Protein AF-L1P2U3-F1 (afdb_monomer_lite)

Sequence (120 aa):
MNIETHYNQLIAYIESLDYSNVEQVINYASKEIFKYSAELSIMVMVNALIRAPEFLREKLSERVISYVYYEGSFTSYKYIKSKLIENNDNSNFYHKELFEYLLEVLEDKYKKFKVDLKSR

Structure (mmCIF, N/CA/C/O backbone):
data_AF-L1P2U3-F1
#
_entry.id   AF-L1P2U3-F1
#
loop_
_atom_site.group_PDB
_atom_site.id
_atom_site.type_symbol
_atom_site.label_atom_id
_atom_site.label_alt_id
_atom_site.label_comp_id
_atom_site.label_asym_id
_atom_site.label_entity_id
_atom_site.label_seq_id
_atom_site.pdbx_PDB_ins_code
_atom_site.Cartn_x
_atom_site.Cartn_y
_atom_site.Cartn_z
_atom_site.occupancy
_atom_site.B_iso_or_equiv
_atom_site.auth_seq_id
_atom_site.auth_comp_id
_atom_site.auth_asym_id
_atom_site.auth_atom_id
_atom_site.pdbx_PDB_model_num
ATOM 1 N N . MET A 1 1 ? 3.387 -23.507 15.015 1.00 68.31 1 MET A N 1
ATOM 2 C CA . MET A 1 1 ? 3.530 -22.254 14.243 1.00 68.31 1 MET A CA 1
ATOM 3 C C . MET A 1 1 ? 2.399 -21.329 14.660 1.00 68.31 1 MET A C 1
ATOM 5 O O . MET A 1 1 ? 1.259 -21.775 14.623 1.00 68.31 1 MET A O 1
ATOM 9 N N . ASN A 1 2 ? 2.691 -20.128 15.166 1.00 90.44 2 ASN A N 1
ATOM 10 C CA . ASN A 1 2 ? 1.645 -19.213 15.644 1.00 90.44 2 ASN A CA 1
ATOM 11 C C . ASN A 1 2 ? 1.070 -18.379 14.480 1.00 90.44 2 ASN A C 1
ATOM 13 O O . ASN A 1 2 ? 1.601 -18.397 13.366 1.00 90.44 2 ASN A O 1
ATOM 17 N N . ILE A 1 3 ? -0.043 -17.688 14.724 1.00 90.25 3 ILE A N 1
ATOM 18 C CA . ILE A 1 3 ? -0.738 -16.895 13.699 1.00 90.25 3 ILE A CA 1
ATOM 19 C C . ILE A 1 3 ? 0.122 -15.742 13.163 1.00 90.25 3 ILE A C 1
ATOM 21 O O . ILE A 1 3 ? 0.092 -15.449 11.974 1.00 90.25 3 ILE A O 1
ATOM 25 N N . GLU A 1 4 ? 0.964 -15.163 14.016 1.00 90.00 4 GLU A N 1
ATOM 26 C CA . GLU A 1 4 ? 1.911 -14.107 13.658 1.00 90.00 4 GLU A CA 1
ATOM 27 C C . GLU A 1 4 ? 2.957 -14.592 12.644 1.00 90.00 4 GLU A C 1
ATOM 29 O O . GLU A 1 4 ? 3.240 -13.910 11.664 1.00 90.00 4 GLU A O 1
ATOM 34 N N . THR A 1 5 ? 3.465 -15.817 12.812 1.00 92.75 5 THR A N 1
ATOM 35 C CA . THR A 1 5 ? 4.402 -16.425 11.855 1.00 92.75 5 THR A CA 1
ATOM 36 C C . THR A 1 5 ? 3.755 -16.581 10.479 1.00 92.75 5 THR A C 1
ATOM 38 O O . THR A 1 5 ? 4.378 -16.250 9.474 1.00 92.75 5 THR A O 1
ATOM 41 N N . HIS A 1 6 ? 2.500 -17.042 10.424 1.00 91.94 6 HIS A N 1
ATOM 42 C CA . HIS A 1 6 ? 1.773 -17.183 9.157 1.00 91.94 6 HIS A CA 1
ATOM 43 C C . HIS A 1 6 ? 1.526 -15.828 8.497 1.00 91.94 6 HIS A C 1
ATOM 45 O O . HIS A 1 6 ? 1.678 -15.700 7.286 1.00 91.94 6 HIS A O 1
ATOM 51 N N . TYR A 1 7 ? 1.169 -14.816 9.288 1.00 88.94 7 TYR A N 1
ATOM 52 C CA . TYR A 1 7 ? 0.974 -13.465 8.782 1.00 88.94 7 TYR A CA 1
ATOM 53 C C . TYR A 1 7 ? 2.267 -12.915 8.170 1.00 88.94 7 TYR A C 1
ATOM 55 O O . TYR A 1 7 ? 2.266 -12.483 7.022 1.00 88.94 7 TYR A O 1
ATOM 63 N N . ASN A 1 8 ? 3.396 -13.033 8.870 1.00 90.75 8 ASN A N 1
ATOM 64 C CA . ASN A 1 8 ? 4.688 -12.574 8.356 1.00 90.75 8 ASN A CA 1
ATOM 65 C C . ASN A 1 8 ? 5.121 -13.336 7.091 1.00 90.75 8 ASN A C 1
ATOM 67 O O . ASN A 1 8 ? 5.646 -12.729 6.160 1.00 90.75 8 ASN A O 1
ATOM 71 N N . GLN A 1 9 ? 4.862 -14.646 7.019 1.00 93.88 9 GLN A N 1
ATOM 72 C CA . GLN A 1 9 ? 5.095 -15.438 5.805 1.00 93.88 9 GLN A CA 1
ATOM 73 C C . GLN A 1 9 ? 4.223 -14.971 4.635 1.00 93.88 9 GLN A C 1
ATOM 75 O O . GLN A 1 9 ? 4.709 -14.894 3.509 1.00 93.88 9 GLN A O 1
ATOM 80 N N . LEU A 1 10 ? 2.957 -14.636 4.895 1.00 91.88 10 LEU A N 1
ATOM 81 C CA . LEU A 1 10 ? 2.058 -14.089 3.885 1.00 91.88 10 LEU A CA 1
ATOM 82 C C . LEU A 1 10 ? 2.572 -12.741 3.365 1.00 91.88 10 LEU A C 1
ATOM 84 O O . LEU A 1 10 ? 2.615 -12.550 2.153 1.00 91.88 10 LEU A O 1
ATOM 88 N N . ILE A 1 11 ? 3.010 -11.840 4.252 1.00 93.00 11 ILE A N 1
ATOM 89 C CA . ILE A 1 11 ? 3.593 -10.551 3.852 1.00 93.00 11 ILE A CA 1
ATOM 90 C C . ILE A 1 11 ? 4.833 -10.757 2.981 1.00 93.00 11 ILE A C 1
ATOM 92 O O . ILE A 1 11 ? 4.899 -10.210 1.882 1.00 93.00 11 ILE A O 1
ATOM 96 N N . ALA A 1 12 ? 5.770 -11.603 3.413 1.00 93.88 12 ALA A N 1
ATOM 97 C CA . ALA A 1 12 ? 6.968 -11.903 2.633 1.00 93.88 12 ALA A CA 1
ATOM 98 C C . ALA A 1 12 ? 6.630 -12.498 1.253 1.00 93.88 12 ALA A C 1
ATOM 100 O O . ALA A 1 12 ? 7.225 -12.115 0.246 1.00 93.88 12 ALA A O 1
ATOM 101 N N . TYR A 1 13 ? 5.643 -13.398 1.192 1.00 94.69 13 TYR A N 1
ATOM 102 C CA . TYR A 1 13 ? 5.155 -13.949 -0.070 1.00 94.69 13 TYR A CA 1
ATOM 103 C C . TYR A 1 13 ? 4.616 -12.853 -0.995 1.00 94.69 13 TYR A C 1
ATOM 105 O O . TYR A 1 13 ? 5.051 -12.763 -2.140 1.00 94.69 13 TYR A O 1
ATOM 113 N N . ILE A 1 14 ? 3.725 -11.989 -0.496 1.00 93.44 14 ILE A N 1
ATOM 114 C CA . ILE A 1 14 ? 3.144 -10.878 -1.264 1.00 93.44 14 ILE A CA 1
ATOM 115 C C . ILE A 1 14 ? 4.234 -9.961 -1.820 1.00 93.44 14 ILE A C 1
ATOM 117 O O . ILE A 1 14 ? 4.160 -9.561 -2.977 1.00 93.44 14 ILE A O 1
ATOM 121 N N . GLU A 1 15 ? 5.253 -9.644 -1.029 1.00 93.69 15 GLU A N 1
ATOM 122 C CA . GLU A 1 15 ? 6.357 -8.763 -1.431 1.00 93.69 15 GLU A CA 1
ATOM 123 C C . GLU A 1 15 ? 7.261 -9.379 -2.503 1.00 93.69 15 GLU A C 1
ATOM 125 O O . GLU A 1 15 ? 7.872 -8.654 -3.289 1.00 93.69 15 GLU A O 1
ATOM 130 N N . SER A 1 16 ? 7.321 -10.711 -2.562 1.00 93.19 16 SER A N 1
ATOM 131 C CA . SER A 1 16 ? 8.089 -11.455 -3.566 1.00 93.19 16 SER A CA 1
ATOM 132 C C . SER A 1 16 ? 7.364 -11.664 -4.899 1.00 93.19 16 SER A C 1
ATOM 134 O O . SER A 1 16 ? 7.968 -12.184 -5.838 1.00 93.19 16 SER A O 1
ATOM 136 N N . LEU A 1 17 ? 6.081 -11.294 -4.992 1.00 93.62 17 LEU A N 1
ATOM 137 C CA . LEU A 1 17 ? 5.309 -11.428 -6.227 1.00 93.62 17 LEU A CA 1
ATOM 138 C C . LEU A 1 17 ? 5.854 -10.517 -7.333 1.00 93.62 17 LEU A C 1
ATOM 140 O O . LEU A 1 17 ? 6.530 -9.519 -7.081 1.00 93.62 17 LEU A O 1
ATOM 144 N N . ASP A 1 18 ? 5.533 -10.858 -8.580 1.00 91.81 18 ASP A N 1
ATOM 145 C CA . ASP A 1 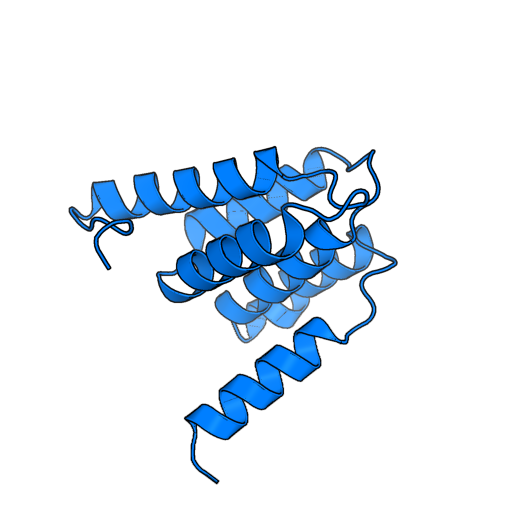18 ? 5.874 -10.015 -9.719 1.00 91.81 18 ASP A CA 1
ATOM 146 C C . ASP A 1 18 ? 4.899 -8.834 -9.839 1.00 91.81 18 ASP A C 1
ATOM 148 O O . ASP A 1 18 ? 3.688 -9.005 -9.991 1.00 91.81 18 ASP A O 1
ATOM 152 N N . TYR A 1 19 ? 5.463 -7.629 -9.803 1.00 92.81 19 TYR A N 1
ATOM 153 C CA . TYR A 1 19 ? 4.760 -6.354 -9.921 1.00 92.81 19 TYR A CA 1
ATOM 154 C C . TYR A 1 19 ? 5.122 -5.593 -11.203 1.00 92.81 19 TYR A C 1
ATOM 156 O O . TYR A 1 19 ? 4.825 -4.405 -11.319 1.00 92.81 19 TYR A O 1
ATOM 164 N N . SER A 1 20 ? 5.754 -6.262 -12.171 1.00 88.31 20 SER A N 1
ATOM 165 C CA . SER A 1 20 ? 6.190 -5.669 -13.440 1.00 88.31 20 SER A CA 1
ATOM 166 C C . SER A 1 20 ? 5.055 -4.975 -14.206 1.00 88.31 20 SER A C 1
ATOM 168 O O . SER A 1 20 ? 5.253 -3.899 -14.771 1.00 88.31 20 SER A O 1
ATOM 170 N N . ASN A 1 21 ? 3.842 -5.539 -14.183 1.00 93.75 21 ASN A N 1
ATOM 171 C CA . ASN A 1 21 ? 2.653 -4.934 -14.782 1.00 93.75 21 ASN A CA 1
ATOM 172 C C . ASN A 1 21 ? 1.781 -4.219 -13.739 1.00 93.75 21 ASN A C 1
ATOM 174 O O . ASN A 1 21 ? 0.735 -4.716 -13.316 1.00 93.75 21 ASN A O 1
ATOM 178 N N . VAL A 1 22 ? 2.205 -3.015 -13.358 1.00 94.31 22 VAL A N 1
ATOM 179 C CA . VAL A 1 22 ? 1.551 -2.166 -12.347 1.00 94.31 22 VAL A CA 1
ATOM 180 C C . VAL A 1 22 ? 0.053 -1.992 -12.599 1.00 94.31 22 VAL A C 1
ATOM 182 O O . VAL A 1 22 ? -0.754 -2.145 -11.685 1.00 94.31 22 VAL A O 1
ATOM 185 N N . GLU A 1 23 ? -0.344 -1.683 -13.837 1.00 94.88 23 GLU A N 1
ATOM 186 C CA . GLU A 1 23 ? -1.747 -1.437 -14.179 1.00 94.88 23 GLU A CA 1
ATOM 187 C C . GLU A 1 23 ? -2.594 -2.696 -13.982 1.00 94.88 23 GLU A C 1
ATOM 189 O O . GLU A 1 23 ? -3.667 -2.639 -13.374 1.00 94.88 23 GLU A O 1
ATOM 194 N N . GLN A 1 24 ? -2.119 -3.841 -14.472 1.00 95.25 24 GLN A N 1
ATOM 195 C CA . GLN A 1 24 ? -2.819 -5.108 -14.298 1.00 95.25 24 GLN A CA 1
ATOM 196 C C . GLN A 1 24 ? -2.907 -5.491 -12.820 1.00 95.25 24 GLN A C 1
ATOM 198 O O . GLN A 1 24 ? -3.976 -5.909 -12.374 1.00 95.25 24 GLN A O 1
ATOM 203 N N . VAL A 1 25 ? -1.835 -5.292 -12.051 1.00 96.69 25 VAL A N 1
ATOM 204 C CA . VAL A 1 25 ? -1.824 -5.595 -10.618 1.00 96.69 25 VAL A CA 1
ATOM 205 C C . VAL A 1 25 ? -2.792 -4.697 -9.851 1.00 96.69 25 VAL A C 1
ATOM 207 O O . VAL A 1 25 ? -3.609 -5.212 -9.094 1.00 96.69 25 VAL A O 1
ATOM 210 N N . ILE A 1 26 ? -2.787 -3.380 -10.076 1.00 96.25 26 ILE A N 1
ATOM 211 C CA . ILE A 1 26 ? -3.734 -2.462 -9.418 1.00 96.25 26 ILE A CA 1
ATOM 212 C C . ILE A 1 26 ? -5.181 -2.812 -9.799 1.00 96.25 26 ILE A C 1
ATOM 214 O O . ILE A 1 26 ? -6.070 -2.819 -8.943 1.00 96.25 26 ILE A O 1
ATOM 218 N N . ASN A 1 27 ? -5.441 -3.139 -11.069 1.00 95.50 27 ASN A N 1
ATOM 219 C CA . ASN A 1 27 ? -6.758 -3.591 -11.528 1.00 95.50 27 ASN A CA 1
ATOM 220 C C . ASN A 1 27 ? -7.194 -4.895 -10.846 1.00 95.50 27 ASN A C 1
ATOM 222 O O . ASN A 1 27 ? -8.350 -5.020 -10.446 1.00 95.50 27 ASN A O 1
ATOM 226 N N . TYR A 1 28 ? -6.284 -5.854 -10.706 1.00 95.81 28 TYR A N 1
ATOM 227 C CA . TYR A 1 28 ? -6.570 -7.127 -10.058 1.00 95.81 28 TYR A CA 1
ATOM 228 C C . TYR A 1 28 ? -6.781 -6.956 -8.551 1.00 95.81 28 TYR A C 1
ATOM 230 O O . TYR A 1 28 ? -7.750 -7.476 -8.006 1.00 95.81 28 TYR A O 1
ATOM 238 N N . ALA A 1 29 ? -5.939 -6.167 -7.881 1.00 96.81 29 ALA A N 1
ATOM 239 C CA . ALA A 1 29 ? -6.070 -5.876 -6.459 1.00 96.81 29 ALA A CA 1
ATOM 240 C C . ALA A 1 29 ? -7.426 -5.222 -6.149 1.00 96.81 29 ALA A C 1
ATOM 242 O O . ALA A 1 29 ? -8.186 -5.729 -5.328 1.00 96.81 29 ALA A O 1
ATOM 243 N N . SER A 1 30 ? -7.772 -4.166 -6.896 1.00 95.12 30 SER A N 1
ATOM 244 C CA . SER A 1 30 ? -9.020 -3.407 -6.713 1.00 95.12 30 SER A CA 1
ATOM 245 C C . SER A 1 30 ? -10.293 -4.221 -6.950 1.00 95.12 30 SER A C 1
ATOM 247 O O . SER A 1 30 ? -11.322 -3.928 -6.341 1.00 95.12 30 SER A O 1
ATOM 249 N N . LYS A 1 31 ? -10.252 -5.221 -7.837 1.00 94.25 31 LYS A N 1
ATOM 250 C CA . LYS A 1 31 ? -11.434 -6.005 -8.216 1.00 94.25 31 LYS A CA 1
ATOM 251 C C . LYS A 1 31 ? -11.504 -7.355 -7.533 1.00 94.25 31 LYS A C 1
ATOM 253 O O . LYS A 1 31 ? -12.560 -7.717 -7.038 1.00 94.25 31 LYS A O 1
ATOM 258 N N . GLU A 1 32 ? -10.417 -8.111 -7.545 1.00 96.81 32 GLU A N 1
ATOM 259 C CA . GLU A 1 32 ? -10.419 -9.516 -7.144 1.00 96.81 32 GLU A CA 1
ATOM 260 C C . GLU A 1 32 ? -9.959 -9.686 -5.701 1.00 96.81 32 GLU A C 1
ATOM 262 O O . GLU A 1 32 ? -10.662 -10.312 -4.915 1.00 96.81 32 GLU A O 1
ATOM 267 N N . ILE A 1 33 ? -8.841 -9.071 -5.313 1.00 96.00 33 ILE A N 1
ATOM 268 C CA . ILE A 1 33 ? -8.323 -9.186 -3.939 1.00 96.00 33 ILE A CA 1
ATOM 269 C C . ILE A 1 33 ? -9.229 -8.447 -2.953 1.00 96.00 33 ILE A C 1
ATOM 271 O O . ILE A 1 33 ? -9.536 -8.967 -1.880 1.00 96.00 33 ILE A O 1
ATOM 275 N N . PHE A 1 34 ? -9.707 -7.265 -3.342 1.00 96.19 34 PHE A N 1
ATOM 276 C CA . PHE A 1 34 ? -10.564 -6.425 -2.512 1.00 96.19 34 PHE A CA 1
ATOM 277 C C . PHE A 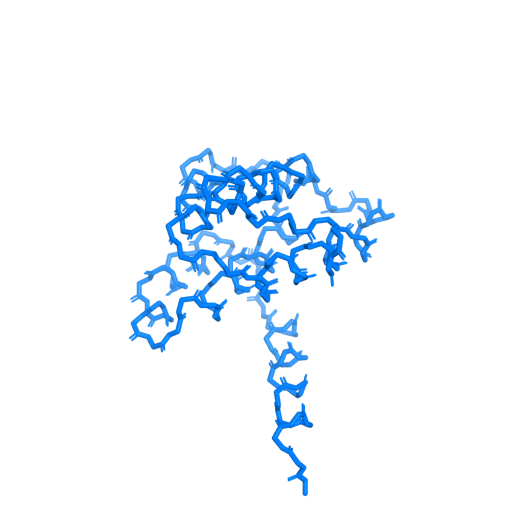1 34 ? -11.832 -7.135 -2.014 1.00 96.19 34 PHE A C 1
ATOM 279 O O . PHE A 1 34 ? -12.267 -6.886 -0.893 1.00 96.19 34 PHE A O 1
ATOM 286 N N . LYS A 1 35 ? -12.389 -8.071 -2.798 1.00 96.12 35 LYS A N 1
ATOM 287 C CA . LYS A 1 35 ? -13.554 -8.889 -2.404 1.00 96.12 35 LYS A CA 1
ATOM 288 C C . LYS A 1 35 ? -13.310 -9.707 -1.133 1.00 96.12 35 LYS A C 1
ATOM 290 O O . LYS A 1 35 ? -14.267 -10.073 -0.459 1.00 96.12 35 LYS A O 1
ATOM 295 N N . TYR A 1 36 ? -12.050 -10.021 -0.841 1.00 95.44 36 TYR A N 1
ATOM 296 C CA . TYR A 1 36 ? -11.653 -10.868 0.280 1.00 95.44 36 TYR A CA 1
ATOM 297 C C . TYR A 1 36 ? -10.993 -10.074 1.403 1.00 95.44 36 TYR A C 1
ATOM 299 O O . TYR A 1 36 ? -11.219 -10.369 2.574 1.00 95.44 36 TYR A O 1
ATOM 307 N N . SER A 1 37 ? -10.156 -9.090 1.065 1.00 94.81 37 SER A N 1
ATOM 308 C CA . SER A 1 37 ? -9.483 -8.253 2.056 1.00 94.81 37 SER A CA 1
ATOM 309 C C . SER A 1 37 ? -9.061 -6.915 1.461 1.00 94.81 37 SER A C 1
ATOM 311 O O . SER A 1 37 ? -8.234 -6.840 0.546 1.00 94.81 37 SER A O 1
ATOM 313 N N . ALA A 1 38 ? -9.604 -5.844 2.035 1.00 95.62 38 ALA A N 1
ATOM 314 C CA . ALA A 1 38 ? -9.235 -4.483 1.683 1.00 95.62 38 ALA A CA 1
ATOM 315 C C . ALA A 1 38 ? -7.776 -4.166 2.036 1.00 95.62 38 ALA A C 1
ATOM 317 O O . ALA A 1 38 ? -7.058 -3.553 1.249 1.00 95.62 38 ALA A O 1
ATOM 318 N N . GLU A 1 39 ? -7.316 -4.649 3.187 1.00 94.81 39 GLU A N 1
ATOM 319 C CA . GLU A 1 39 ? -5.944 -4.469 3.654 1.00 94.81 39 GLU A CA 1
ATOM 320 C C . GLU A 1 39 ? -4.937 -5.140 2.717 1.00 94.81 39 GLU A C 1
ATOM 322 O O . GLU A 1 39 ? -3.987 -4.500 2.269 1.00 94.81 39 GLU A O 1
ATOM 327 N N . LEU A 1 40 ? -5.203 -6.391 2.330 1.00 95.44 40 LEU A N 1
ATOM 328 C CA . LEU A 1 40 ? -4.369 -7.113 1.373 1.00 95.44 40 LEU A CA 1
ATOM 329 C C . LEU A 1 40 ? -4.354 -6.421 0.006 1.00 95.44 40 LEU A C 1
ATOM 331 O O . LEU A 1 40 ? -3.305 -6.299 -0.622 1.00 95.44 40 LEU A O 1
ATOM 335 N N . SER A 1 41 ? -5.513 -5.934 -0.443 1.00 97.31 41 SER A N 1
ATOM 336 C CA . SER A 1 41 ? -5.624 -5.162 -1.680 1.00 97.31 41 SER A CA 1
ATOM 337 C C . SER A 1 41 ? -4.729 -3.919 -1.643 1.00 97.31 41 SER A C 1
ATOM 339 O O . SER A 1 41 ? -3.986 -3.676 -2.594 1.00 97.31 41 SER A O 1
ATOM 341 N N . ILE A 1 42 ? -4.743 -3.161 -0.542 1.00 97.94 42 ILE A N 1
ATOM 342 C CA . ILE A 1 42 ? -3.882 -1.983 -0.369 1.00 97.94 42 ILE A CA 1
ATOM 343 C C . ILE A 1 42 ? -2.403 -2.387 -0.364 1.00 97.94 42 ILE A C 1
ATOM 345 O O . ILE A 1 42 ? -1.611 -1.752 -1.053 1.00 97.94 42 ILE A O 1
ATOM 349 N N . MET A 1 43 ? -2.016 -3.458 0.335 1.00 97.38 43 MET A N 1
ATOM 350 C CA . MET A 1 43 ? -0.622 -3.928 0.355 1.00 97.38 43 MET A CA 1
ATOM 351 C C . MET A 1 43 ? -0.112 -4.299 -1.043 1.00 97.38 43 MET A C 1
ATOM 353 O O . MET A 1 43 ? 0.998 -3.924 -1.418 1.00 97.38 43 MET A O 1
ATOM 357 N N . VAL A 1 44 ? -0.929 -4.983 -1.847 1.00 97.50 44 VAL A N 1
ATOM 358 C CA . VAL A 1 44 ? -0.590 -5.332 -3.237 1.00 97.50 44 VAL A CA 1
ATOM 359 C C . VAL A 1 44 ? -0.480 -4.078 -4.109 1.00 97.50 44 VAL A C 1
ATOM 361 O O . VAL A 1 44 ? 0.467 -3.953 -4.884 1.00 97.50 44 VAL A O 1
ATOM 364 N N . MET A 1 45 ? -1.393 -3.112 -3.962 1.00 97.56 45 MET A N 1
ATOM 365 C CA . MET A 1 45 ? -1.305 -1.828 -4.670 1.00 97.56 45 MET A CA 1
ATOM 366 C C . MET A 1 45 ? -0.039 -1.054 -4.298 1.00 97.56 45 MET A C 1
ATOM 368 O O . MET A 1 45 ? 0.630 -0.521 -5.176 1.00 97.56 45 MET A O 1
ATOM 372 N N . VAL A 1 46 ? 0.316 -1.024 -3.013 1.00 97.19 46 VAL A N 1
ATOM 373 C CA . VAL A 1 46 ? 1.533 -0.377 -2.513 1.00 97.19 46 VAL A CA 1
ATOM 374 C C . VAL A 1 46 ? 2.772 -1.010 -3.141 1.00 97.19 46 VAL A C 1
ATOM 376 O O . VAL A 1 46 ? 3.592 -0.291 -3.701 1.00 97.19 46 VAL A O 1
ATOM 379 N N . ASN A 1 47 ? 2.886 -2.341 -3.144 1.00 96.81 47 ASN A N 1
ATOM 380 C CA . ASN A 1 47 ? 4.015 -3.019 -3.790 1.00 96.81 47 ASN A CA 1
ATOM 381 C C . ASN A 1 47 ? 4.072 -2.764 -5.305 1.00 96.81 47 ASN A C 1
ATOM 383 O O . ASN A 1 47 ? 5.160 -2.578 -5.852 1.00 96.81 47 ASN A O 1
ATOM 387 N N . ALA A 1 48 ? 2.917 -2.668 -5.971 1.00 96.00 48 ALA A N 1
ATOM 388 C CA . ALA A 1 48 ? 2.857 -2.273 -7.376 1.00 96.00 48 ALA A CA 1
ATOM 389 C C . ALA A 1 48 ? 3.407 -0.855 -7.599 1.00 96.00 48 ALA A C 1
ATOM 391 O O . ALA A 1 48 ? 4.150 -0.634 -8.550 1.00 96.00 48 ALA A O 1
ATOM 392 N N . LEU A 1 49 ? 3.096 0.093 -6.707 1.00 95.12 49 LEU A N 1
ATOM 393 C CA . LEU A 1 49 ? 3.613 1.462 -6.783 1.00 95.12 49 LEU A CA 1
ATOM 394 C C . LEU A 1 49 ? 5.116 1.559 -6.485 1.00 95.12 49 LEU A C 1
ATOM 396 O O . LEU A 1 49 ? 5.790 2.375 -7.105 1.00 95.12 49 LEU A O 1
ATOM 400 N N . ILE A 1 50 ? 5.665 0.717 -5.598 1.00 94.62 50 ILE A N 1
ATOM 401 C CA . ILE A 1 50 ? 7.124 0.653 -5.356 1.00 94.62 50 ILE A CA 1
ATOM 402 C C . ILE A 1 50 ? 7.868 0.289 -6.645 1.00 94.62 50 ILE A C 1
ATOM 404 O O . ILE A 1 50 ? 8.948 0.808 -6.910 1.00 94.62 50 ILE A O 1
ATOM 408 N N . ARG A 1 51 ? 7.296 -0.621 -7.443 1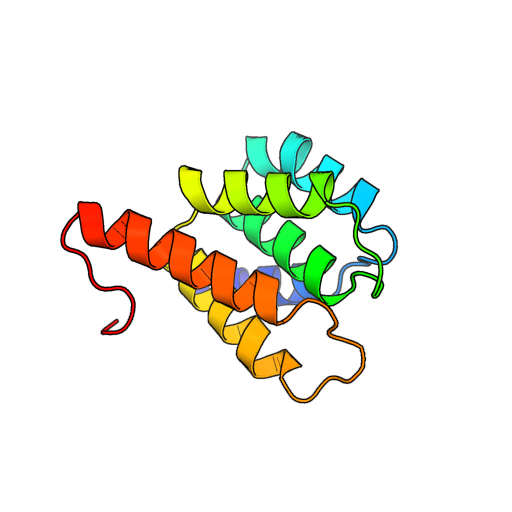.00 92.00 51 ARG A N 1
ATOM 409 C CA . ARG A 1 51 ? 7.869 -1.087 -8.714 1.00 92.00 51 ARG A CA 1
ATOM 410 C C . ARG A 1 51 ? 7.416 -0.268 -9.917 1.00 92.00 51 ARG A C 1
ATOM 412 O O . ARG A 1 51 ? 7.746 -0.630 -11.046 1.00 92.00 51 ARG A O 1
ATOM 419 N N . ALA A 1 52 ? 6.648 0.797 -9.699 1.00 92.69 52 ALA A N 1
ATOM 420 C CA . ALA A 1 52 ? 6.095 1.547 -10.804 1.00 92.69 52 ALA A CA 1
ATOM 421 C C . ALA A 1 52 ? 7.179 2.312 -11.570 1.00 92.69 52 ALA A C 1
ATOM 423 O O . ALA A 1 52 ? 8.096 2.859 -10.955 1.00 92.69 52 ALA A O 1
ATOM 424 N N . PRO A 1 53 ? 7.079 2.368 -12.911 1.00 91.06 53 PRO A N 1
ATOM 425 C CA . PRO A 1 53 ? 7.983 3.181 -13.708 1.00 91.06 53 PRO A CA 1
ATOM 426 C C . PRO A 1 53 ? 7.811 4.658 -13.345 1.00 91.06 53 PRO A C 1
ATOM 428 O O . PRO A 1 53 ? 6.762 5.056 -12.838 1.00 91.06 53 PRO A O 1
ATOM 431 N N . GLU A 1 54 ? 8.817 5.475 -13.655 1.00 89.06 54 GLU A N 1
ATOM 432 C CA . GLU A 1 54 ? 8.809 6.923 -13.405 1.00 89.06 54 GLU A CA 1
ATOM 433 C C . GLU A 1 54 ? 7.518 7.591 -13.896 1.00 89.06 54 GLU A C 1
ATOM 435 O O . GLU A 1 54 ? 6.878 8.348 -13.170 1.00 89.06 54 GLU A O 1
ATOM 440 N N . PHE A 1 55 ? 7.067 7.225 -15.098 1.00 87.25 55 PHE A N 1
ATOM 441 C CA . PHE A 1 55 ? 5.773 7.657 -15.605 1.00 87.25 55 PHE A CA 1
ATOM 442 C C . PHE A 1 55 ? 4.652 6.713 -15.157 1.00 87.25 55 PHE A C 1
ATOM 444 O O . PHE A 1 55 ? 4.415 5.660 -15.758 1.00 87.25 55 PHE A O 1
ATOM 451 N N . LEU A 1 56 ? 3.911 7.129 -14.132 1.00 87.75 56 LEU A N 1
ATOM 452 C CA . LEU A 1 56 ? 2.684 6.473 -13.694 1.00 87.75 56 LEU A CA 1
ATOM 453 C C . LEU A 1 56 ? 1.466 7.247 -14.200 1.00 87.75 56 LEU A C 1
ATOM 455 O O . LEU A 1 56 ? 1.376 8.464 -14.064 1.00 87.75 56 LEU A O 1
ATOM 459 N N . ARG A 1 57 ? 0.487 6.535 -14.765 1.00 87.38 57 ARG A N 1
ATOM 460 C CA . ARG A 1 57 ? -0.781 7.156 -15.167 1.00 87.38 57 ARG A CA 1
ATOM 461 C C . ARG A 1 57 ? -1.501 7.704 -13.934 1.00 87.38 57 ARG A C 1
ATOM 463 O O . ARG A 1 57 ? -1.784 6.939 -13.018 1.00 87.38 57 ARG A O 1
ATOM 470 N N . GLU A 1 58 ? -1.901 8.970 -13.979 1.00 85.38 58 GLU A N 1
ATOM 471 C CA . GLU A 1 58 ? -2.630 9.664 -12.902 1.00 85.38 58 GLU A CA 1
ATOM 472 C C . GLU A 1 58 ? -3.857 8.880 -12.403 1.00 85.38 58 GLU A C 1
ATOM 474 O O . GLU A 1 58 ? -4.043 8.674 -11.209 1.00 85.38 58 GLU A O 1
ATOM 479 N N . LYS A 1 59 ? -4.636 8.282 -13.313 1.00 89.62 59 LYS A N 1
ATOM 480 C CA . LYS A 1 59 ? -5.786 7.438 -12.936 1.00 89.62 59 LYS A CA 1
ATOM 481 C C . LYS A 1 59 ? -5.429 6.245 -12.038 1.00 89.62 59 LYS A C 1
ATOM 483 O O . LYS A 1 59 ? -6.297 5.730 -11.334 1.00 89.62 59 LYS A O 1
ATOM 488 N N . LEU A 1 60 ? -4.192 5.744 -12.102 1.00 92.12 60 LEU A N 1
ATOM 489 C CA . LEU A 1 60 ? -3.740 4.644 -11.249 1.00 92.12 60 LEU A CA 1
ATOM 490 C C . LEU A 1 60 ? -3.417 5.141 -9.841 1.00 92.12 60 LEU A C 1
ATOM 492 O O . LEU A 1 60 ? -3.851 4.502 -8.884 1.00 92.12 60 LEU A O 1
ATOM 496 N N . SER A 1 61 ? -2.725 6.277 -9.704 1.00 92.62 61 SER A N 1
ATOM 497 C CA . SER A 1 61 ? -2.445 6.871 -8.392 1.00 92.62 61 SER A CA 1
ATOM 498 C C . SER A 1 61 ? -3.735 7.311 -7.697 1.00 92.62 61 SER A C 1
ATOM 500 O O . SER A 1 61 ? -3.957 6.924 -6.552 1.00 92.62 61 SER A O 1
ATOM 502 N N . GLU A 1 62 ? -4.643 7.995 -8.401 1.00 94.00 62 GLU A N 1
ATOM 503 C CA . GLU A 1 62 ? -5.965 8.390 -7.882 1.00 94.00 62 GLU A CA 1
ATOM 504 C C . GLU A 1 62 ? -6.777 7.199 -7.362 1.00 94.00 62 GLU A C 1
ATOM 506 O O . GLU A 1 62 ? -7.442 7.272 -6.321 1.00 94.00 62 GLU A O 1
ATOM 511 N N . ARG A 1 63 ? -6.715 6.067 -8.075 1.00 94.50 63 ARG A N 1
ATOM 512 C CA . ARG A 1 63 ? -7.379 4.844 -7.635 1.00 94.50 63 ARG A CA 1
ATOM 513 C C . ARG A 1 63 ? -6.785 4.353 -6.320 1.00 94.50 63 ARG A C 1
ATOM 515 O O . ARG A 1 63 ? -7.553 4.089 -5.400 1.00 94.50 63 ARG A O 1
ATOM 522 N N . VAL A 1 64 ? -5.461 4.234 -6.211 1.00 96.62 64 VAL A N 1
ATOM 523 C CA . VAL A 1 64 ? -4.826 3.769 -4.964 1.00 96.62 64 VAL A CA 1
ATOM 524 C C . VAL A 1 64 ? -5.145 4.715 -3.805 1.00 96.62 64 VAL A C 1
ATOM 526 O O . VAL A 1 64 ? -5.545 4.246 -2.742 1.00 96.62 64 VAL A O 1
ATOM 529 N N . ILE A 1 65 ? -5.077 6.030 -4.034 1.00 96.81 65 ILE A N 1
ATOM 530 C CA . ILE A 1 65 ? -5.475 7.059 -3.062 1.00 96.81 65 ILE A CA 1
ATOM 531 C C . ILE A 1 65 ? -6.907 6.821 -2.575 1.00 96.81 65 ILE A C 1
ATOM 533 O O . ILE A 1 65 ? -7.157 6.833 -1.372 1.00 96.81 65 ILE A O 1
ATOM 537 N N . SER A 1 66 ? -7.844 6.550 -3.487 1.00 96.31 66 SER A N 1
ATOM 538 C CA . SER A 1 66 ? -9.246 6.298 -3.134 1.00 96.31 66 SER A CA 1
ATOM 539 C C . SER A 1 66 ? -9.395 5.079 -2.219 1.00 96.31 66 SER A C 1
ATOM 541 O O . SER A 1 66 ? -10.078 5.157 -1.198 1.00 96.31 66 SER A O 1
ATOM 543 N N . TYR A 1 67 ? -8.724 3.966 -2.533 1.00 97.12 67 TYR A N 1
ATOM 544 C CA . TYR A 1 67 ? -8.749 2.774 -1.676 1.00 97.12 67 TYR A CA 1
ATOM 545 C C . TYR A 1 67 ? -8.138 3.051 -0.302 1.00 97.12 67 TYR A C 1
ATOM 547 O O . TYR A 1 67 ? -8.718 2.678 0.714 1.00 97.12 67 TYR A O 1
ATOM 555 N N . VAL A 1 68 ? -7.006 3.753 -0.248 1.00 97.56 68 VAL A N 1
ATOM 556 C CA . VAL A 1 68 ? -6.368 4.125 1.020 1.00 97.56 68 VAL A CA 1
ATOM 557 C C . VAL A 1 68 ? -7.272 5.041 1.850 1.00 97.56 68 VAL A C 1
ATOM 559 O O . VAL A 1 68 ? -7.448 4.804 3.045 1.00 97.56 68 VAL A O 1
ATOM 562 N N . TYR A 1 69 ? -7.922 6.029 1.236 1.00 96.62 69 TYR A N 1
ATOM 563 C CA . TYR A 1 69 ? -8.843 6.925 1.932 1.00 96.62 69 TYR A CA 1
ATOM 564 C C . TYR A 1 69 ? -10.024 6.171 2.553 1.00 96.62 69 TYR A C 1
ATOM 566 O O . TYR A 1 69 ? -10.279 6.290 3.753 1.00 96.62 69 TYR A O 1
ATOM 574 N N . TYR A 1 70 ? -10.740 5.362 1.771 1.00 95.06 70 TYR A N 1
ATOM 575 C CA . TYR A 1 70 ? -11.950 4.700 2.265 1.00 95.06 70 TYR A CA 1
ATOM 576 C C . TYR A 1 70 ? -11.632 3.522 3.185 1.00 95.06 70 TYR A C 1
ATOM 578 O O . TYR A 1 70 ? -12.188 3.420 4.279 1.00 95.06 70 TYR A O 1
ATOM 586 N N . GLU A 1 71 ? -10.644 2.711 2.826 1.00 96.69 71 GLU A N 1
ATOM 587 C CA . GLU A 1 71 ? -10.456 1.375 3.402 1.00 96.69 71 GLU A CA 1
ATOM 588 C C . GLU A 1 71 ? -9.166 1.237 4.210 1.00 96.69 71 GLU A C 1
ATOM 590 O O . GLU A 1 71 ? -8.978 0.268 4.943 1.00 96.69 71 GLU A O 1
ATOM 595 N N . GLY A 1 72 ? -8.276 2.224 4.118 1.00 96.56 72 GLY A N 1
ATOM 596 C CA . GLY A 1 72 ? -7.017 2.208 4.840 1.00 96.56 72 GLY A CA 1
ATOM 597 C C . GLY A 1 72 ? -7.210 2.149 6.356 1.00 96.56 72 GLY A C 1
ATOM 598 O O . GLY A 1 72 ? -8.069 2.829 6.933 1.00 96.56 72 GLY A O 1
ATOM 599 N N . SER A 1 73 ? -6.383 1.314 6.975 1.00 95.00 73 SER A N 1
ATOM 600 C CA . SER A 1 73 ? -6.352 0.973 8.388 1.00 95.00 73 SER A CA 1
ATOM 601 C C . SER A 1 73 ? -5.057 1.470 9.048 1.00 95.00 73 SER A C 1
ATOM 603 O O . SER A 1 73 ? -4.125 1.958 8.400 1.00 95.00 73 SER A O 1
ATOM 605 N N . PHE A 1 74 ? -4.953 1.289 10.365 1.00 94.12 74 PHE A N 1
ATOM 606 C CA . PHE A 1 74 ? -3.694 1.498 11.082 1.00 94.12 74 PHE A CA 1
ATOM 607 C C . PHE A 1 74 ? -2.569 0.568 10.597 1.00 94.12 74 PHE A C 1
ATOM 609 O O . PHE A 1 74 ? -1.409 0.969 10.512 1.00 94.12 74 PHE A O 1
ATOM 616 N N . THR A 1 75 ? -2.904 -0.671 10.251 1.00 93.31 75 THR A N 1
ATOM 617 C CA . THR A 1 75 ? -1.940 -1.639 9.725 1.00 93.31 75 THR A CA 1
ATOM 618 C C . THR A 1 75 ? -1.462 -1.224 8.337 1.00 93.31 75 THR A C 1
ATOM 620 O O . THR A 1 75 ? -0.257 -1.242 8.096 1.00 93.31 75 THR A O 1
ATOM 623 N N . SER A 1 76 ? -2.351 -0.761 7.445 1.00 95.88 76 SER A N 1
ATOM 624 C CA . SER A 1 76 ? -1.912 -0.240 6.144 1.00 95.88 76 SER A CA 1
ATOM 625 C C . SER A 1 76 ? -1.052 1.015 6.294 1.00 95.88 76 SER A C 1
ATOM 627 O O . SER A 1 76 ? -0.075 1.156 5.570 1.00 95.88 76 SER A O 1
ATOM 629 N N . TYR A 1 77 ? -1.350 1.890 7.265 1.00 97.50 77 TYR A N 1
ATOM 630 C CA . TYR A 1 77 ? -0.491 3.035 7.589 1.00 97.50 77 TYR A CA 1
ATOM 631 C C . TYR A 1 77 ? 0.924 2.583 7.977 1.00 97.50 77 TYR A C 1
ATOM 633 O O . TYR A 1 77 ? 1.906 3.040 7.391 1.00 97.50 77 TYR A O 1
ATOM 641 N N . LYS A 1 78 ? 1.039 1.631 8.916 1.00 96.19 78 LYS A N 1
ATOM 642 C CA . LYS A 1 78 ? 2.336 1.065 9.322 1.00 96.19 78 LYS A CA 1
ATOM 643 C C . LYS A 1 78 ? 3.069 0.423 8.148 1.00 96.19 78 LYS A C 1
ATOM 645 O O . LYS A 1 78 ? 4.271 0.625 8.005 1.00 96.19 78 LYS A O 1
ATOM 650 N N . TYR A 1 79 ? 2.343 -0.290 7.294 1.00 97.06 79 TYR A N 1
ATOM 651 C CA . TYR A 1 79 ? 2.912 -0.931 6.117 1.00 97.06 79 TYR A CA 1
ATOM 652 C C . TYR A 1 79 ? 3.464 0.080 5.106 1.00 97.06 79 TYR A C 1
ATOM 654 O O . TYR A 1 79 ? 4.632 -0.003 4.737 1.00 97.06 79 TYR A O 1
ATOM 662 N N . ILE A 1 80 ? 2.663 1.077 4.711 1.00 97.69 80 ILE A N 1
ATOM 663 C CA . ILE A 1 80 ? 3.073 2.141 3.778 1.00 97.69 80 ILE A CA 1
ATOM 664 C C . ILE A 1 80 ? 4.291 2.883 4.330 1.00 97.69 80 ILE A C 1
ATOM 666 O O . ILE A 1 80 ? 5.264 3.089 3.608 1.00 97.69 80 ILE A O 1
ATOM 670 N N . LYS A 1 81 ? 4.275 3.224 5.624 1.00 97.62 81 LYS A N 1
ATOM 671 C CA . LYS A 1 81 ? 5.393 3.901 6.288 1.00 97.62 81 LYS A CA 1
ATOM 672 C C . LYS A 1 81 ? 6.665 3.053 6.279 1.00 97.62 81 LYS A C 1
ATOM 674 O O . LYS A 1 81 ? 7.732 3.584 5.988 1.00 97.62 81 LYS A O 1
ATOM 679 N N . SER A 1 82 ? 6.560 1.750 6.558 1.00 96.75 82 SER A N 1
ATOM 680 C CA . SER A 1 82 ? 7.699 0.824 6.471 1.00 96.75 82 SER A CA 1
ATOM 681 C C . SER A 1 82 ? 8.274 0.812 5.059 1.00 96.75 82 SER A C 1
ATOM 683 O O . SER A 1 82 ? 9.468 1.023 4.877 1.00 96.75 82 SER A O 1
ATOM 685 N N . LYS A 1 83 ? 7.416 0.676 4.040 1.00 96.94 83 LYS A N 1
ATOM 686 C CA . LYS A 1 83 ? 7.849 0.626 2.639 1.00 96.94 83 LYS A CA 1
ATOM 687 C C . LYS A 1 83 ? 8.450 1.926 2.129 1.00 96.94 83 LYS A C 1
ATOM 689 O O . LYS A 1 83 ? 9.406 1.867 1.360 1.00 96.94 83 LYS A O 1
ATOM 694 N N . LEU A 1 84 ? 7.952 3.068 2.594 1.00 96.94 84 LEU A N 1
ATOM 695 C CA . LEU A 1 84 ? 8.556 4.372 2.335 1.00 96.94 84 LEU A CA 1
ATOM 696 C C . LEU A 1 84 ? 9.987 4.446 2.895 1.00 96.94 84 LEU A C 1
ATOM 698 O O . LEU A 1 84 ? 10.894 4.874 2.189 1.00 96.94 84 LEU A O 1
ATOM 702 N N . ILE A 1 85 ? 10.200 3.991 4.135 1.00 96.38 85 ILE A N 1
ATOM 703 C CA . ILE A 1 85 ? 11.525 3.98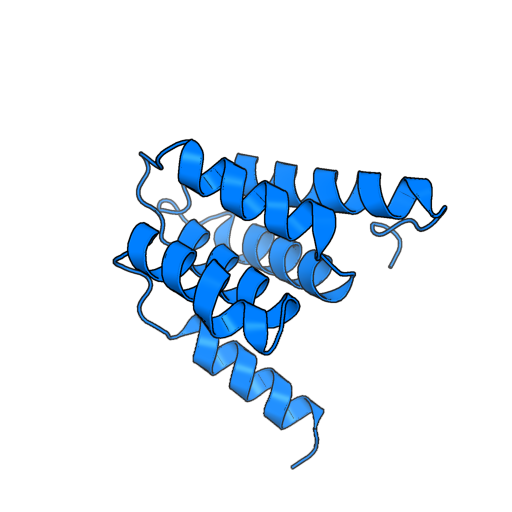8 4.776 1.00 96.38 85 ILE A CA 1
ATOM 704 C C . ILE A 1 85 ? 12.471 3.005 4.074 1.00 96.38 85 ILE A C 1
ATOM 706 O O . ILE A 1 85 ? 13.587 3.375 3.725 1.00 96.38 85 ILE A O 1
ATOM 710 N N . GLU A 1 86 ? 12.019 1.775 3.825 1.00 95.69 86 GLU A N 1
ATOM 711 C CA . GLU A 1 86 ? 12.807 0.714 3.179 1.00 95.69 86 GLU A CA 1
ATOM 712 C C . GLU A 1 86 ? 13.283 1.091 1.768 1.00 95.69 86 GLU A C 1
ATOM 714 O O . GLU A 1 86 ? 14.335 0.630 1.333 1.00 95.69 86 GLU A O 1
ATOM 719 N N . ASN A 1 87 ? 12.523 1.923 1.050 1.00 95.25 87 ASN A N 1
ATOM 720 C CA . ASN A 1 87 ? 12.840 2.334 -0.320 1.00 95.25 87 ASN A CA 1
ATOM 721 C C . ASN A 1 87 ? 13.410 3.754 -0.420 1.00 95.25 87 ASN A C 1
ATOM 723 O O . ASN A 1 87 ? 13.614 4.235 -1.531 1.00 95.25 87 ASN A O 1
ATOM 727 N N . ASN A 1 88 ? 13.694 4.428 0.698 1.00 90.88 88 ASN A N 1
ATOM 728 C CA . ASN A 1 88 ? 14.132 5.825 0.674 1.00 90.88 88 ASN A CA 1
ATOM 729 C C . ASN A 1 88 ? 15.445 6.040 -0.103 1.00 90.88 88 ASN A C 1
ATOM 731 O O . ASN A 1 88 ? 15.609 7.075 -0.742 1.00 90.88 88 ASN A O 1
ATOM 735 N N . ASP A 1 89 ? 16.340 5.050 -0.082 1.00 91.12 89 ASP A N 1
ATOM 736 C CA . ASP A 1 89 ? 17.634 5.098 -0.776 1.00 91.12 89 ASP A CA 1
ATOM 737 C C . ASP A 1 89 ? 17.609 4.361 -2.133 1.00 91.12 89 ASP A C 1
ATOM 739 O O . ASP A 1 89 ? 18.636 4.207 -2.796 1.00 91.12 89 ASP A O 1
ATOM 743 N N . ASN A 1 90 ? 16.439 3.875 -2.565 1.00 91.44 90 ASN A N 1
ATOM 744 C CA . ASN A 1 90 ? 16.277 3.150 -3.821 1.00 91.44 90 ASN A CA 1
ATOM 745 C C . ASN A 1 90 ? 16.094 4.132 -4.989 1.00 91.44 90 ASN A C 1
ATOM 747 O O . ASN A 1 90 ? 15.048 4.762 -5.126 1.00 91.44 90 ASN A O 1
ATOM 751 N N . SER A 1 91 ? 17.075 4.201 -5.893 1.00 88.31 91 SER A N 1
ATOM 752 C CA . SER A 1 91 ? 17.031 5.084 -7.070 1.00 88.31 91 SER A CA 1
ATOM 753 C C . SER A 1 91 ? 15.885 4.788 -8.045 1.00 88.31 91 SER A C 1
ATOM 755 O O . SER A 1 91 ? 15.568 5.629 -8.878 1.00 88.31 91 SER A O 1
ATOM 757 N N . ASN A 1 92 ? 15.279 3.600 -7.961 1.00 87.19 92 ASN A N 1
ATOM 758 C CA . ASN A 1 92 ? 14.149 3.191 -8.797 1.00 87.19 92 ASN A CA 1
ATOM 759 C C . ASN A 1 92 ? 12.791 3.414 -8.108 1.00 87.19 92 ASN A C 1
ATOM 761 O O . ASN A 1 92 ? 11.765 2.967 -8.616 1.00 87.19 92 ASN A O 1
ATOM 765 N N . PHE A 1 93 ? 12.771 4.062 -6.939 1.00 92.38 93 PHE A N 1
ATOM 766 C CA . PHE A 1 93 ? 11.548 4.411 -6.226 1.00 92.38 93 PHE A CA 1
ATOM 767 C C . PHE A 1 93 ? 11.096 5.831 -6.593 1.00 92.38 93 PHE A C 1
ATOM 769 O O . PHE A 1 93 ? 11.360 6.803 -5.889 1.00 92.38 93 PHE A O 1
ATOM 776 N N . TYR A 1 94 ? 10.408 5.947 -7.729 1.00 90.44 94 TYR A N 1
ATOM 777 C CA . TYR A 1 94 ? 10.050 7.243 -8.321 1.00 90.44 94 TYR A CA 1
ATOM 778 C C . TYR A 1 94 ? 8.874 7.957 -7.640 1.00 90.44 94 TYR A C 1
ATOM 780 O O . TYR A 1 94 ? 8.721 9.165 -7.780 1.00 90.44 94 TYR A O 1
ATOM 788 N N . HIS A 1 95 ? 8.043 7.229 -6.889 1.00 92.25 95 HIS A N 1
ATOM 789 C CA . HIS A 1 95 ? 6.757 7.725 -6.378 1.00 92.25 95 HIS A CA 1
ATOM 790 C C . HIS A 1 95 ? 6.782 8.011 -4.876 1.00 92.25 95 HIS A C 1
ATOM 792 O O . HIS A 1 95 ? 5.791 7.796 -4.181 1.00 92.25 95 HIS A O 1
ATOM 798 N N . LYS A 1 96 ? 7.915 8.488 -4.355 1.00 94.00 96 LYS A N 1
ATOM 799 C CA . LYS A 1 96 ? 8.074 8.799 -2.927 1.00 94.00 96 LYS A CA 1
ATOM 800 C C . LYS A 1 96 ? 7.005 9.770 -2.413 1.00 94.00 96 LYS A C 1
ATOM 802 O O . LYS A 1 96 ? 6.360 9.483 -1.408 1.00 94.00 96 LYS A O 1
ATOM 807 N N . GLU A 1 97 ? 6.776 10.861 -3.139 1.00 94.00 97 GLU A N 1
ATOM 808 C CA . GLU A 1 97 ? 5.785 11.887 -2.779 1.00 94.00 97 GLU A CA 1
ATOM 809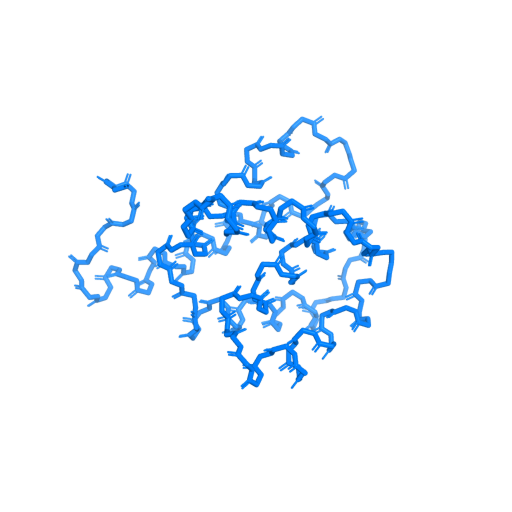 C C . GLU A 1 97 ? 4.363 11.311 -2.708 1.00 94.00 97 GLU A C 1
ATOM 811 O O . GLU A 1 97 ? 3.574 11.678 -1.840 1.00 94.00 97 GLU A O 1
ATOM 816 N N . LEU A 1 98 ? 4.040 10.336 -3.567 1.00 95.69 98 LEU A N 1
ATOM 817 C CA . LEU A 1 98 ? 2.756 9.643 -3.510 1.00 95.69 98 LEU A CA 1
ATOM 818 C C . LEU A 1 98 ? 2.607 8.868 -2.196 1.00 95.69 98 LEU A C 1
ATOM 820 O O . LEU A 1 98 ? 1.532 8.878 -1.612 1.00 95.69 98 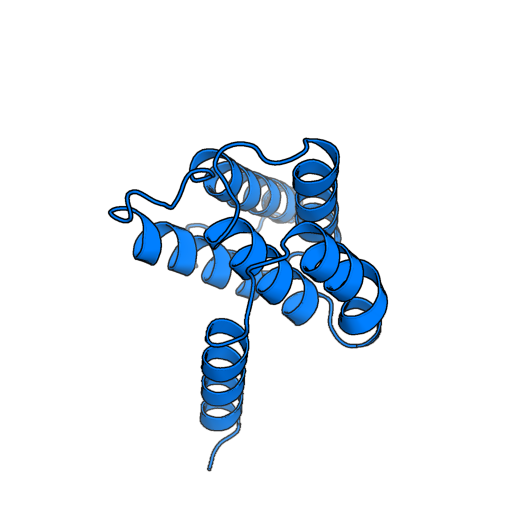LEU A O 1
ATOM 824 N N . PHE A 1 99 ? 3.660 8.214 -1.703 1.00 97.56 99 PHE A N 1
ATOM 825 C CA . PHE A 1 99 ? 3.604 7.481 -0.432 1.00 97.56 99 PHE A CA 1
ATOM 826 C C . PHE A 1 99 ? 3.442 8.418 0.759 1.00 97.56 99 PHE A C 1
ATOM 828 O O . PHE A 1 99 ? 2.662 8.116 1.660 1.00 97.56 99 PHE A O 1
ATOM 835 N N . GLU A 1 100 ? 4.142 9.552 0.752 1.00 97.25 100 GLU A N 1
ATOM 836 C CA . GLU A 1 100 ? 3.963 10.609 1.750 1.00 97.25 100 GLU A CA 1
ATOM 837 C C . GLU A 1 100 ? 2.508 11.096 1.748 1.00 97.25 100 GLU A C 1
ATOM 839 O O . GLU A 1 100 ? 1.859 11.097 2.794 1.00 97.25 100 GLU A O 1
ATOM 844 N N . TYR A 1 101 ? 1.940 11.341 0.565 1.00 97.56 101 TYR A N 1
ATOM 845 C CA . TYR A 1 101 ? 0.535 11.711 0.423 1.00 97.56 101 TYR A CA 1
ATOM 846 C C . TYR A 1 101 ? -0.438 10.618 0.904 1.00 97.56 101 TYR A C 1
ATOM 848 O O . TYR A 1 101 ? -1.426 10.914 1.573 1.00 97.56 101 TYR A O 1
ATOM 856 N N . LEU A 1 102 ? -0.171 9.334 0.633 1.00 97.94 102 LEU A N 1
ATOM 857 C CA . LEU A 1 102 ? -0.997 8.232 1.150 1.00 97.94 102 LEU A CA 1
ATOM 858 C C . LEU A 1 102 ? -1.008 8.187 2.689 1.00 97.94 102 LEU A C 1
ATOM 860 O O . LEU A 1 102 ? -2.035 7.853 3.287 1.00 97.94 102 LEU A O 1
ATOM 864 N N . LEU A 1 103 ? 0.115 8.516 3.335 1.00 98.00 103 LEU A N 1
ATOM 865 C CA . LEU A 1 103 ? 0.187 8.622 4.793 1.00 98.00 103 LEU A CA 1
ATOM 866 C C . LEU A 1 103 ? -0.622 9.819 5.297 1.00 98.00 103 LEU A C 1
ATOM 868 O O . LEU A 1 103 ? -1.420 9.645 6.215 1.00 98.00 103 LEU A O 1
ATOM 872 N N . GLU A 1 104 ? -0.497 10.986 4.666 1.00 97.62 104 GLU A N 1
ATOM 873 C CA . GLU A 1 104 ? -1.291 12.177 5.003 1.00 97.62 104 GLU A CA 1
ATOM 874 C C . GLU A 1 104 ? -2.797 11.915 4.885 1.00 97.62 104 GLU A C 1
ATOM 876 O O . GLU A 1 104 ? -3.567 12.246 5.785 1.00 97.62 104 GLU A O 1
ATOM 881 N N . VAL A 1 105 ? -3.221 11.224 3.824 1.00 96.69 105 VAL A N 1
ATOM 882 C CA . VAL A 1 105 ? -4.614 10.803 3.612 1.00 96.69 105 VAL A CA 1
ATOM 883 C C . VAL A 1 105 ? -5.136 9.971 4.790 1.00 96.69 105 VAL A C 1
ATOM 885 O O . VAL A 1 105 ? -6.259 10.183 5.262 1.00 96.69 105 VAL A O 1
ATOM 888 N N . LEU A 1 106 ? -4.331 9.028 5.287 1.00 97.00 106 LEU A N 1
ATOM 889 C CA . LEU A 1 106 ? -4.679 8.206 6.448 1.00 97.00 106 LEU A CA 1
ATOM 890 C C . LEU A 1 106 ? -4.685 9.020 7.741 1.00 97.00 106 LEU A C 1
ATOM 892 O O . LEU A 1 106 ? -5.596 8.879 8.557 1.00 97.00 106 LEU A O 1
ATOM 896 N N . GLU A 1 107 ? -3.700 9.887 7.931 1.00 96.75 107 GLU A N 1
ATOM 897 C CA . GLU A 1 107 ? -3.611 10.768 9.092 1.00 96.75 107 GLU A CA 1
ATOM 898 C C . GLU A 1 107 ? -4.833 11.683 9.185 1.00 96.75 107 GLU A C 1
ATOM 900 O O . GLU A 1 107 ? -5.482 11.733 10.230 1.00 96.75 107 GLU A O 1
ATOM 905 N N . ASP A 1 108 ? -5.221 12.329 8.087 1.00 95.81 108 ASP A N 1
ATOM 906 C CA . ASP A 1 108 ? -6.392 13.200 8.029 1.00 95.81 108 ASP A CA 1
ATOM 907 C C . ASP A 1 108 ? -7.698 12.434 8.243 1.00 95.81 108 ASP A C 1
ATOM 909 O O . ASP A 1 108 ? -8.597 12.912 8.948 1.00 95.81 108 ASP A O 1
ATOM 913 N N . LYS A 1 109 ? -7.810 11.222 7.687 1.00 94.69 109 LYS A N 1
ATOM 914 C CA . LYS A 1 109 ? -8.941 10.324 7.949 1.00 94.69 109 LYS A CA 1
ATOM 915 C C . LYS A 1 109 ? -9.074 10.047 9.444 1.00 94.69 109 LYS A C 1
ATOM 917 O O . LYS A 1 109 ? -10.149 10.242 10.005 1.00 94.69 109 LYS A O 1
ATOM 922 N N . TYR A 1 110 ? -8.001 9.610 10.098 1.00 94.75 110 TYR A N 1
ATOM 923 C CA . TYR A 1 110 ? -8.029 9.210 11.507 1.00 94.75 110 TYR A CA 1
ATOM 924 C C . TYR A 1 110 ? -8.112 10.397 12.473 1.00 94.75 110 TYR A C 1
ATOM 926 O O . TYR A 1 110 ? -8.772 10.303 13.514 1.00 94.75 110 TYR A O 1
ATOM 934 N N . LYS A 1 111 ? -7.577 11.558 12.088 1.00 94.69 111 LYS A N 1
ATOM 935 C CA . LYS A 1 111 ? -7.716 12.815 12.829 1.00 94.69 111 LYS A CA 1
ATOM 936 C C . LYS A 1 111 ? -9.176 13.240 12.978 1.00 94.69 111 LYS A C 1
ATOM 938 O O . LYS A 1 111 ? -9.556 13.709 14.051 1.00 94.69 111 LYS A O 1
ATOM 943 N N . LYS A 1 112 ? -10.029 13.006 11.968 1.00 92.62 112 LYS A N 1
ATOM 944 C CA . LYS A 1 112 ? -11.491 13.227 12.073 1.00 92.62 112 LYS A CA 1
ATOM 945 C C . LYS A 1 112 ? -12.131 12.395 13.189 1.00 92.62 112 LYS A C 1
ATOM 947 O O . LYS A 1 112 ? -13.111 12.825 13.789 1.00 92.62 112 LYS A O 1
ATOM 952 N N . PHE A 1 113 ? -11.539 11.247 13.514 1.00 92.06 113 PHE A N 1
ATOM 953 C CA . PHE A 1 113 ? -11.949 10.370 14.611 1.00 92.06 113 PHE A CA 1
ATOM 954 C C . PHE A 1 113 ? -11.176 10.624 15.917 1.00 92.06 113 PHE A C 1
ATOM 956 O O . PHE A 1 113 ? -11.284 9.832 16.850 1.00 92.06 113 PHE A O 1
ATOM 963 N N . LYS A 1 114 ? -10.416 11.728 16.012 1.00 93.12 114 LYS A N 1
ATOM 964 C CA . LYS A 1 114 ? -9.553 12.076 17.159 1.00 93.12 114 LYS A CA 1
ATOM 965 C C . LYS A 1 114 ? -8.486 11.016 17.467 1.00 93.12 114 LYS A C 1
ATOM 967 O O . LYS A 1 114 ? -8.069 10.869 18.614 1.00 93.12 114 LYS A O 1
ATOM 972 N N . VAL A 1 115 ? -8.045 10.283 16.447 1.00 92.38 115 VAL A N 1
ATOM 973 C CA . VAL A 1 115 ? -6.949 9.317 16.546 1.00 92.38 115 VAL A CA 1
ATOM 974 C C . VAL A 1 115 ? -5.719 9.907 15.871 1.00 92.38 115 VAL A C 1
ATOM 976 O O . VAL A 1 115 ? -5.777 10.304 14.711 1.00 92.38 115 VAL A O 1
ATOM 979 N N . ASP A 1 116 ? -4.605 9.939 16.596 1.00 91.62 116 ASP A N 1
ATOM 980 C CA . ASP A 1 116 ? -3.301 10.295 16.046 1.00 91.62 116 ASP A CA 1
ATOM 981 C C . ASP A 1 116 ? -2.526 9.021 15.681 1.00 91.62 116 ASP A C 1
ATOM 983 O O . ASP A 1 116 ? -2.245 8.181 16.539 1.00 91.62 116 ASP A O 1
ATOM 987 N N . LEU A 1 117 ? -2.216 8.866 14.391 1.00 90.62 117 LEU A N 1
ATOM 988 C CA . LEU A 1 117 ? -1.454 7.726 13.880 1.00 90.62 117 LEU A CA 1
ATOM 989 C C . LEU A 1 117 ? 0.061 7.897 14.047 1.00 90.62 117 LEU A C 1
ATOM 991 O O . LEU A 1 117 ? 0.785 6.910 13.955 1.00 90.62 117 LEU A O 1
ATOM 995 N N . LYS A 1 118 ? 0.569 9.113 14.290 1.00 87.75 118 LYS A N 1
ATOM 996 C CA . LYS A 1 118 ? 2.012 9.350 14.474 1.00 87.75 118 LYS A CA 1
ATOM 997 C C . LYS A 1 118 ? 2.502 8.944 15.859 1.00 87.75 118 LYS A C 1
ATOM 999 O O . LYS A 1 118 ? 3.668 8.584 15.994 1.00 87.75 118 LYS A O 1
ATOM 1004 N N . SER A 1 119 ? 1.629 8.980 16.864 1.00 79.19 119 SER A N 1
ATOM 1005 C CA . SER A 1 119 ? 1.948 8.630 18.255 1.00 79.19 119 SER A CA 1
ATOM 1006 C C . SER A 1 119 ? 1.787 7.140 18.599 1.00 79.19 119 SER A C 1
ATOM 1008 O O . SER A 1 119 ? 1.946 6.774 19.763 1.00 79.19 119 SER A O 1
ATOM 1010 N N . ARG A 1 120 ? 1.485 6.273 17.621 1.00 60.94 120 ARG A N 1
ATOM 1011 C CA . ARG A 1 120 ? 1.240 4.825 17.794 1.00 60.94 120 ARG A CA 1
ATOM 1012 C C . ARG A 1 120 ? 2.111 3.958 16.878 1.00 60.94 120 ARG A C 1
ATOM 1014 O O . ARG A 1 120 ? 2.273 2.745 17.175 1.00 60.94 120 ARG A O 1
#

Foldseek 3Di:
DDPVVVVVVVLVVLLPDDLQPLVVQLVCLVPPVVVPPLLSSLSSNLSNLQQDALDDDPVSLVSSLVSLLPPNDLVSLVSLVVSLVVCVVPPRNNCSVSSVVSNVSNQVSCVVVVDGSVVD

Radius of gyration: 13.99 Å; chains: 1; bounding box: 31×36×34 Å

pLDDT: mean 93.55, std 4.96, range [60.94, 98.0]

Secondary structure (DSSP, 8-state):
--HHHHHHHHHHHHHTS--S-HHHHHHHIIIIITTT-HHHHHHHHHHHHHT--SS--HHHHHHHHHHHHHH--HHHHHHHHHHHHHTTT-TT-TTHHHHHHHHHHHHHHHHHTT--STT-